Protein AF-A0A7S1GMQ6-F1 (afdb_monomer_lite)

pLDDT: mean 73.84, std 12.95, range [39.66, 86.94]

InterPro domains:
  IPR000719 Protein kinase domain [PF00069] (17-93)
  IPR000719 Protein kinase domain [PS50011] (1-105)
  IPR011009 Protein kinase-like domain superfamily [SSF56112] (15-101)
  IPR045216 Casein Kinase 2, subunit alpha [PTHR24054] (17-103)

Organism: Cyclophora tenuis (NCBI:txid216820)

Structure (mmCIF, N/CA/C/O backbone):
data_AF-A0A7S1GMQ6-F1
#
_entry.id   AF-A0A7S1GMQ6-F1
#
loop_
_atom_site.group_PDB
_atom_site.id
_atom_site.type_symbol
_atom_site.label_atom_id
_atom_site.label_alt_id
_atom_site.label_comp_id
_atom_site.label_asym_id
_atom_site.label_entity_id
_atom_site.label_seq_id
_atom_site.pdbx_PDB_ins_code
_atom_site.Cartn_x
_atom_site.Cartn_y
_atom_site.Cartn_z
_atom_site.occupancy
_atom_site.B_iso_or_equiv
_atom_site.auth_seq_id
_atom_site.auth_comp_id
_atom_site.auth_asym_id
_atom_site.auth_atom_id
_atom_site.pdbx_PDB_model_num
ATOM 1 N N . SER A 1 1 ? -40.181 44.590 18.343 1.00 42.56 1 SER A N 1
ATOM 2 C CA . SER A 1 1 ? -40.437 43.727 17.175 1.00 42.56 1 SER A CA 1
ATOM 3 C C . SER A 1 1 ? -39.102 43.277 16.612 1.00 42.56 1 SER A C 1
ATOM 5 O O . SER A 1 1 ? -38.293 44.115 16.249 1.00 42.56 1 SER A O 1
ATOM 7 N N . SER A 1 2 ? -38.892 41.959 16.619 1.00 45.88 2 SER A N 1
ATOM 8 C CA . SER A 1 2 ? -37.924 41.209 15.805 1.00 45.88 2 SER A CA 1
ATOM 9 C C . SER A 1 2 ? -36.434 41.545 15.971 1.00 45.88 2 SER A C 1
ATOM 11 O O . SER A 1 2 ? -35.844 42.248 15.158 1.00 45.88 2 SER A O 1
ATOM 13 N N . SER A 1 3 ? -35.797 40.954 16.986 1.00 45.91 3 SER A N 1
ATOM 14 C CA . SER A 1 3 ? -34.343 40.757 16.993 1.00 45.91 3 SER A CA 1
ATOM 15 C C . SER A 1 3 ? -34.003 39.632 16.012 1.00 45.91 3 SER A C 1
ATOM 17 O O . SER A 1 3 ? -34.238 38.461 16.300 1.00 45.91 3 SER A O 1
ATOM 19 N N . SER A 1 4 ? -33.516 39.996 14.829 1.00 51.06 4 SER A N 1
ATOM 20 C CA . SER A 1 4 ? -33.040 39.056 13.814 1.00 51.06 4 SER A CA 1
ATOM 21 C C . SER A 1 4 ? -31.776 38.352 14.305 1.00 51.06 4 SER A C 1
ATOM 23 O O . SER A 1 4 ? -30.720 38.967 14.437 1.00 51.06 4 SER A O 1
ATOM 25 N N . SER A 1 5 ? -31.887 37.056 14.583 1.00 49.31 5 SER A N 1
ATOM 26 C CA . SER A 1 5 ? -30.761 36.173 14.873 1.00 49.31 5 SER A CA 1
ATOM 27 C C . SER A 1 5 ? -29.953 35.957 13.592 1.00 49.31 5 SER A C 1
ATOM 29 O O . SER A 1 5 ? -30.315 35.137 12.752 1.00 49.31 5 SER A O 1
ATOM 31 N N . THR A 1 6 ? -28.870 36.710 13.409 1.00 46.75 6 THR A N 1
ATOM 32 C CA . THR A 1 6 ? -27.912 36.484 12.320 1.00 46.75 6 THR A CA 1
ATOM 33 C C . THR A 1 6 ? -27.129 35.205 12.609 1.00 46.75 6 THR A C 1
ATOM 35 O O . THR A 1 6 ? -26.163 35.210 13.368 1.00 46.75 6 THR A O 1
ATOM 38 N N . THR A 1 7 ? -27.558 34.087 12.028 1.00 45.97 7 THR A N 1
ATOM 39 C CA . THR A 1 7 ? -26.797 32.835 12.000 1.00 45.97 7 THR A CA 1
ATOM 40 C C . THR A 1 7 ? -25.612 33.006 11.047 1.00 45.97 7 THR A C 1
ATOM 42 O O . THR A 1 7 ? -25.746 32.856 9.836 1.00 45.97 7 THR A O 1
ATOM 45 N N . THR A 1 8 ? -24.441 33.356 11.575 1.00 45.50 8 THR A N 1
ATOM 46 C CA . THR A 1 8 ? -23.173 3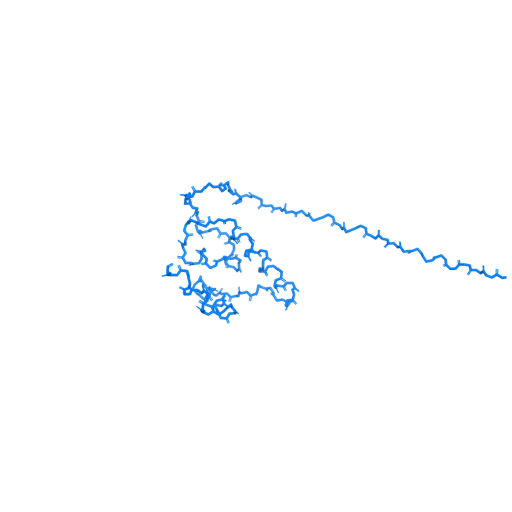3.334 10.836 1.00 45.50 8 THR A CA 1
ATOM 47 C C . THR A 1 8 ? -22.755 31.884 10.596 1.00 45.50 8 THR A C 1
ATOM 49 O O . THR A 1 8 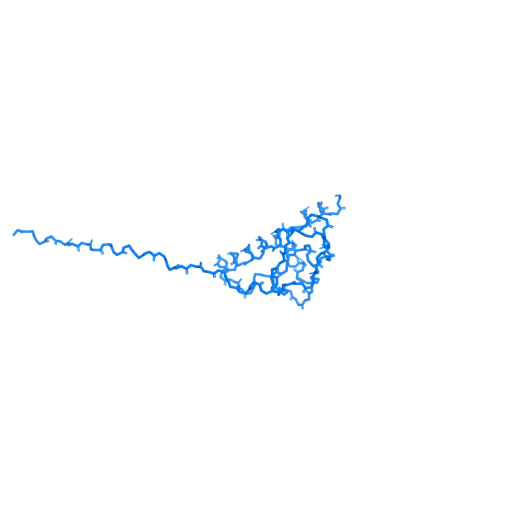? -22.113 31.247 11.426 1.00 45.50 8 THR A O 1
ATOM 52 N N . THR A 1 9 ? -23.127 31.341 9.440 1.00 49.16 9 THR A N 1
ATOM 53 C CA . THR A 1 9 ? -22.556 30.106 8.894 1.00 49.16 9 THR A CA 1
ATOM 54 C C . THR A 1 9 ? -21.091 30.353 8.531 1.00 49.16 9 THR A C 1
ATOM 56 O O . THR A 1 9 ? -20.787 30.869 7.457 1.00 49.16 9 THR A O 1
ATOM 59 N N . THR A 1 10 ? -20.164 30.018 9.426 1.00 53.16 10 THR A N 1
ATOM 60 C CA . THR A 1 10 ? -18.730 29.966 9.121 1.00 53.16 10 THR A CA 1
ATOM 61 C C . THR A 1 10 ? -18.458 28.796 8.176 1.00 53.16 10 THR A C 1
ATOM 63 O O . THR A 1 10 ? -18.270 27.662 8.611 1.00 53.16 10 THR A O 1
ATOM 66 N N . THR A 1 11 ? -18.447 29.058 6.871 1.00 56.28 11 THR A N 1
ATOM 67 C CA . THR A 1 11 ? -17.879 28.164 5.855 1.00 56.28 11 THR A CA 1
ATOM 68 C C . THR A 1 11 ? -16.361 28.140 6.025 1.00 56.28 11 THR A C 1
ATOM 70 O O . THR A 1 11 ? -15.648 28.967 5.458 1.00 56.28 11 THR A O 1
ATOM 73 N N . THR A 1 12 ? -15.844 27.239 6.860 1.00 66.25 12 THR A N 1
ATOM 74 C CA . THR A 1 12 ? -14.401 26.997 6.955 1.00 66.25 12 THR A CA 1
ATOM 75 C C . THR A 1 12 ? -13.954 26.302 5.671 1.00 66.25 12 THR A C 1
ATOM 77 O O . THR A 1 12 ? -14.327 25.150 5.444 1.00 66.25 12 THR A O 1
ATOM 80 N N . ASN A 1 13 ? -13.187 26.984 4.816 1.00 73.88 13 ASN A N 1
ATOM 81 C CA . ASN A 1 13 ? -12.490 26.307 3.721 1.00 73.88 13 ASN A CA 1
ATOM 82 C C . ASN A 1 13 ? -11.670 25.146 4.310 1.00 73.88 13 ASN A C 1
ATOM 84 O O . ASN A 1 13 ? -11.024 25.346 5.346 1.00 73.88 13 ASN A O 1
ATOM 88 N N . PRO A 1 14 ? -11.702 23.944 3.711 1.00 76.94 14 PRO A N 1
ATOM 89 C CA . PRO A 1 14 ? -10.883 22.843 4.191 1.00 76.94 14 PRO A CA 1
ATOM 90 C C . PRO A 1 14 ? -9.407 23.253 4.151 1.00 76.94 14 PRO A C 1
ATOM 92 O O . PRO A 1 14 ? -8.960 23.926 3.220 1.00 76.94 14 PRO A O 1
ATOM 95 N N . LEU A 1 15 ? -8.661 22.869 5.188 1.00 82.06 15 LEU A N 1
ATOM 96 C CA . LEU A 1 15 ? -7.220 23.098 5.241 1.00 82.06 15 LEU A CA 1
ATOM 97 C C . LEU A 1 15 ? -6.541 22.409 4.041 1.00 82.06 15 LEU A C 1
ATOM 99 O O . LEU A 1 15 ? -6.964 21.315 3.656 1.00 82.06 15 LEU A O 1
ATOM 103 N N . PRO A 1 16 ? -5.501 23.018 3.445 1.00 84.12 16 PRO A N 1
ATOM 104 C CA . PRO A 1 16 ? -4.814 22.436 2.299 1.00 84.12 16 PRO A CA 1
ATOM 105 C C . PRO A 1 16 ? -4.127 21.117 2.682 1.00 84.12 16 PRO A C 1
ATOM 107 O O . PRO A 1 16 ? -3.410 21.049 3.680 1.00 84.12 16 PRO A O 1
ATOM 110 N N . LEU A 1 17 ? -4.335 20.075 1.872 1.00 82.44 17 LEU A N 1
ATOM 111 C CA . LEU A 1 17 ? -3.668 18.777 1.992 1.00 82.44 17 LEU A CA 1
ATOM 112 C C . LEU A 1 17 ? -2.498 18.712 1.004 1.00 82.44 17 LEU A C 1
ATOM 114 O O . LEU A 1 17 ? -2.665 19.020 -0.175 1.00 82.44 17 LEU A O 1
ATOM 118 N N . MET A 1 18 ? -1.320 18.313 1.485 1.00 84.56 18 MET A N 1
ATOM 119 C CA . MET A 1 18 ? -0.097 18.214 0.686 1.00 84.56 18 MET A CA 1
ATOM 120 C C . MET A 1 18 ? 0.527 16.831 0.844 1.00 84.56 18 MET A C 1
ATOM 122 O O . MET A 1 18 ? 0.700 16.352 1.964 1.00 84.56 18 MET A O 1
ATOM 126 N N . LEU A 1 19 ? 0.892 16.212 -0.278 1.00 79.62 19 LE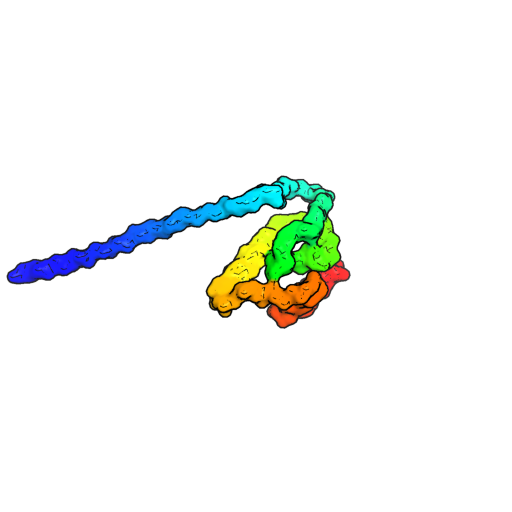U A N 1
ATOM 127 C CA . LEU A 1 19 ? 1.735 15.022 -0.280 1.00 79.62 19 LEU A CA 1
ATOM 128 C C . LEU A 1 19 ? 3.190 15.448 -0.032 1.00 79.62 19 LEU A C 1
ATOM 130 O O . LEU A 1 19 ? 3.664 16.417 -0.628 1.00 79.62 19 LEU A O 1
ATOM 134 N N . ILE A 1 20 ? 3.884 14.738 0.853 1.00 85.38 20 ILE A N 1
ATOM 135 C CA . ILE A 1 20 ? 5.285 14.988 1.215 1.00 85.38 20 ILE A CA 1
ATOM 136 C C . ILE A 1 20 ? 6.114 13.714 1.004 1.00 85.38 20 ILE A C 1
ATOM 138 O O . ILE A 1 20 ? 5.546 12.643 0.827 1.00 85.38 20 ILE A O 1
ATOM 142 N N . ASP A 1 21 ? 7.442 13.841 1.056 1.00 75.50 21 ASP A N 1
ATOM 143 C CA . ASP A 1 21 ? 8.403 12.729 0.949 1.00 75.50 21 ASP A CA 1
ATOM 144 C C . ASP A 1 21 ? 8.380 11.976 -0.399 1.00 75.50 21 ASP A C 1
ATOM 146 O O . ASP A 1 21 ? 8.078 10.791 -0.499 1.00 75.50 21 ASP A O 1
ATOM 150 N N . LEU A 1 22 ? 8.748 12.691 -1.468 1.00 77.19 22 LEU A N 1
ATOM 151 C CA . LEU A 1 22 ? 8.912 12.134 -2.818 1.00 77.19 22 LEU A CA 1
ATOM 152 C C . LEU A 1 22 ? 10.307 11.518 -3.047 1.00 77.19 22 LEU A C 1
ATOM 154 O O . LEU A 1 22 ? 10.719 11.343 -4.190 1.00 77.19 22 LEU A O 1
ATOM 158 N N . GLY A 1 23 ? 11.062 11.198 -1.989 1.00 76.25 23 GLY A N 1
ATOM 159 C CA . GLY A 1 23 ? 12.434 10.680 -2.108 1.00 76.25 23 GLY A CA 1
ATOM 160 C C . GLY A 1 23 ? 12.535 9.294 -2.758 1.00 76.25 23 GLY A C 1
ATOM 161 O O . GLY A 1 23 ? 13.606 8.907 -3.217 1.00 76.25 23 GLY A O 1
ATOM 162 N N . LEU A 1 24 ? 11.420 8.561 -2.807 1.00 72.88 24 LEU A N 1
ATOM 163 C CA . LEU A 1 24 ? 11.288 7.264 -3.477 1.00 72.88 24 LEU A CA 1
ATOM 164 C C . LEU A 1 24 ? 10.470 7.342 -4.775 1.00 72.88 24 LEU A C 1
ATOM 166 O O . LEU A 1 24 ? 10.191 6.302 -5.367 1.00 72.88 24 LEU A O 1
ATOM 170 N N . ALA A 1 25 ? 10.057 8.542 -5.195 1.00 75.94 25 ALA A N 1
ATOM 171 C CA . ALA A 1 25 ? 9.315 8.711 -6.435 1.00 75.94 25 ALA A CA 1
ATOM 172 C C . ALA A 1 25 ? 10.234 8.424 -7.629 1.00 75.94 25 ALA A C 1
ATOM 174 O O . ALA A 1 25 ? 11.358 8.925 -7.690 1.00 75.94 25 ALA A O 1
ATOM 175 N N . ASP A 1 26 ? 9.738 7.639 -8.581 1.00 74.00 26 ASP A N 1
ATOM 176 C CA . ASP A 1 26 ? 10.451 7.312 -9.812 1.00 74.00 26 ASP A CA 1
ATOM 177 C C . ASP A 1 26 ? 9.577 7.643 -11.026 1.00 74.00 26 ASP A C 1
ATOM 179 O O . ASP A 1 26 ? 8.343 7.665 -10.950 1.00 74.00 26 ASP A O 1
ATOM 183 N N . PHE A 1 27 ? 10.213 7.922 -12.159 1.00 77.38 27 PHE A N 1
ATOM 184 C CA . PHE A 1 27 ? 9.499 8.134 -13.407 1.00 77.38 27 PHE A CA 1
ATOM 185 C C . PHE A 1 27 ? 9.075 6.787 -13.974 1.00 77.38 27 PHE A C 1
ATOM 187 O O . PHE A 1 27 ? 9.906 5.924 -14.266 1.00 77.38 27 PHE A O 1
ATOM 194 N N . TYR A 1 28 ? 7.773 6.624 -14.185 1.00 73.44 28 TYR A N 1
ATOM 195 C CA . TYR A 1 28 ? 7.258 5.455 -14.879 1.00 73.44 28 TYR A CA 1
ATOM 196 C C . TYR A 1 28 ? 7.683 5.458 -16.354 1.00 73.44 28 TYR A C 1
ATOM 198 O O . TYR A 1 28 ? 7.434 6.406 -17.102 1.00 73.44 28 TYR A O 1
ATOM 206 N N . LEU A 1 29 ? 8.292 4.357 -16.770 1.00 75.56 29 LEU A N 1
ATOM 207 C CA . LEU A 1 29 ? 8.758 4.048 -18.108 1.00 75.56 29 LEU A CA 1
ATOM 208 C C . LEU A 1 29 ? 8.241 2.644 -18.441 1.00 75.56 29 LEU A C 1
ATOM 210 O O . LEU A 1 29 ? 8.592 1.682 -17.746 1.00 75.56 29 LEU A O 1
ATOM 214 N N . PRO A 1 30 ? 7.430 2.483 -19.499 1.00 73.25 30 PRO A N 1
ATOM 215 C CA . PRO A 1 30 ? 6.835 1.194 -19.822 1.00 73.25 30 PRO A CA 1
ATOM 216 C C . PRO A 1 30 ? 7.917 0.125 -20.035 1.00 73.25 30 PRO A C 1
ATOM 218 O O . PRO A 1 30 ? 8.904 0.362 -20.731 1.00 73.25 30 PRO A O 1
ATOM 221 N N . ARG A 1 31 ? 7.706 -1.066 -19.452 1.00 68.00 31 ARG A N 1
ATOM 222 C CA . ARG A 1 31 ? 8.632 -2.224 -19.468 1.00 68.00 31 ARG A CA 1
ATOM 223 C C . ARG A 1 31 ? 9.960 -2.021 -18.726 1.00 68.00 31 ARG A C 1
ATOM 225 O O . ARG A 1 31 ? 10.892 -2.801 -18.930 1.00 68.00 31 ARG A O 1
ATOM 232 N N . THR A 1 32 ? 10.052 -1.024 -17.854 1.00 71.44 32 THR A N 1
ATOM 233 C CA . THR A 1 32 ? 11.210 -0.858 -16.966 1.00 71.44 32 THR A CA 1
ATOM 234 C C . THR A 1 32 ? 11.055 -1.730 -15.729 1.00 71.44 32 THR A C 1
ATOM 236 O O . THR A 1 32 ? 9.944 -1.949 -15.252 1.00 71.44 32 THR A O 1
ATOM 239 N N . ARG A 1 33 ? 12.174 -2.262 -15.232 1.00 70.50 33 ARG A N 1
ATOM 240 C CA . ARG A 1 33 ? 12.210 -2.996 -13.967 1.00 70.50 33 ARG A CA 1
ATOM 241 C C . ARG A 1 33 ? 12.412 -2.020 -12.824 1.00 70.50 33 ARG A C 1
ATOM 243 O O . ARG A 1 33 ? 13.397 -1.281 -12.827 1.00 70.50 33 ARG A O 1
ATOM 250 N N . TYR A 1 34 ? 11.536 -2.083 -11.837 1.00 73.12 34 TYR A N 1
ATOM 251 C CA . TYR A 1 34 ? 11.624 -1.279 -10.629 1.00 73.12 34 TYR A CA 1
ATOM 252 C C . TYR A 1 34 ? 11.929 -2.142 -9.402 1.00 73.12 34 TYR A C 1
ATOM 254 O O . TYR A 1 34 ? 11.673 -3.347 -9.364 1.00 73.12 34 TYR A O 1
ATOM 262 N N . ASN A 1 35 ? 12.525 -1.529 -8.378 1.00 72.88 35 ASN A N 1
ATOM 263 C CA . ASN A 1 35 ? 12.966 -2.249 -7.188 1.00 72.88 35 ASN A CA 1
ATOM 264 C C . ASN A 1 35 ? 11.783 -2.607 -6.277 1.00 72.88 35 ASN A C 1
ATOM 266 O O . ASN A 1 35 ? 11.239 -1.761 -5.579 1.00 72.88 35 ASN A O 1
ATOM 270 N N . VAL A 1 36 ? 11.467 -3.894 -6.168 1.00 67.00 36 VAL A N 1
ATOM 271 C CA . VAL A 1 36 ? 10.367 -4.417 -5.333 1.00 67.00 36 VAL A CA 1
ATOM 272 C C . VAL A 1 36 ? 10.569 -4.248 -3.814 1.00 67.00 36 VAL A C 1
ATOM 274 O O . VAL A 1 36 ? 9.667 -4.498 -3.007 1.00 67.00 36 VAL A O 1
ATOM 277 N N . ARG A 1 37 ? 11.750 -3.797 -3.367 1.00 67.38 37 ARG A N 1
ATOM 278 C CA . ARG A 1 37 ? 12.047 -3.517 -1.948 1.00 67.38 37 ARG A CA 1
ATOM 279 C C . ARG A 1 37 ? 11.603 -2.125 -1.482 1.00 67.38 37 ARG A C 1
ATOM 281 O O . ARG A 1 37 ? 11.952 -1.736 -0.373 1.00 67.38 37 ARG A O 1
ATOM 288 N N . VAL A 1 38 ? 10.793 -1.420 -2.265 1.00 65.00 38 VAL A N 1
ATOM 289 C CA . VAL A 1 38 ? 10.187 -0.130 -1.888 1.00 65.00 38 VAL A CA 1
ATOM 290 C C . VAL A 1 38 ? 8.931 -0.294 -1.017 1.00 65.00 38 VAL A C 1
ATOM 292 O O . VAL A 1 38 ? 8.329 -1.366 -0.987 1.00 65.00 38 VAL A O 1
ATOM 295 N N . ALA A 1 39 ? 8.536 0.772 -0.315 1.00 64.75 39 ALA A N 1
ATOM 296 C CA . ALA A 1 39 ? 7.402 0.858 0.616 1.00 64.75 39 ALA A CA 1
ATOM 297 C C . ALA A 1 39 ? 7.538 0.111 1.964 1.00 64.75 39 ALA A C 1
ATOM 299 O O . ALA A 1 39 ? 8.166 -0.945 2.097 1.00 64.75 39 ALA A O 1
ATOM 300 N N . SER A 1 40 ? 6.890 0.674 2.991 1.00 73.50 40 SER A N 1
ATOM 301 C CA . SER A 1 40 ? 6.737 0.063 4.318 1.00 73.50 40 SER A CA 1
ATOM 302 C C . SER A 1 40 ? 5.884 -1.203 4.230 1.00 73.50 40 SER A C 1
ATOM 304 O O . SER A 1 40 ? 4.842 -1.195 3.583 1.00 73.50 40 SER A O 1
ATOM 306 N N . ARG A 1 41 ? 6.280 -2.283 4.923 1.00 76.69 41 ARG A N 1
ATOM 307 C CA . ARG A 1 41 ? 5.666 -3.629 4.817 1.00 76.69 41 ARG A CA 1
ATOM 308 C C . ARG A 1 41 ? 4.134 -3.630 4.821 1.00 76.69 41 ARG A C 1
ATOM 310 O O . ARG A 1 41 ? 3.528 -4.356 4.046 1.00 76.69 41 ARG A O 1
ATOM 317 N N . HIS A 1 42 ? 3.519 -2.819 5.677 1.00 79.38 42 HIS A N 1
ATOM 318 C CA . HIS A 1 42 ? 2.066 -2.789 5.849 1.00 79.38 42 HIS A CA 1
ATOM 319 C C . HIS A 1 42 ? 1.289 -2.143 4.694 1.00 79.38 42 HIS A C 1
ATOM 321 O O . HIS A 1 42 ? 0.078 -2.323 4.620 1.00 79.38 42 HIS A O 1
ATOM 327 N N . TYR A 1 43 ? 1.985 -1.428 3.811 1.00 79.00 43 TYR A N 1
ATOM 328 C CA . TYR A 1 43 ? 1.434 -0.720 2.655 1.00 79.00 43 TYR A CA 1
ATOM 329 C C . TYR A 1 43 ? 1.949 -1.292 1.327 1.00 79.00 43 TYR A C 1
ATOM 331 O O . TYR A 1 43 ? 1.663 -0.734 0.274 1.00 79.00 43 TYR A O 1
ATOM 339 N N . LYS A 1 44 ? 2.713 -2.395 1.357 1.00 82.38 44 LYS A N 1
ATOM 340 C CA . LYS A 1 44 ? 3.139 -3.085 0.136 1.00 82.38 44 LYS A CA 1
ATOM 341 C C . LYS A 1 44 ? 1.932 -3.713 -0.557 1.00 82.38 44 LYS A C 1
ATOM 343 O O . LYS A 1 44 ? 1.148 -4.413 0.089 1.00 82.38 44 LYS A O 1
ATOM 348 N N . SER A 1 45 ? 1.829 -3.469 -1.858 1.00 84.19 45 SER A N 1
ATOM 349 C CA . SER A 1 45 ? 0.868 -4.122 -2.740 1.00 84.19 45 SER A CA 1
ATOM 350 C C . SER A 1 45 ? 1.192 -5.607 -2.922 1.00 84.19 45 SER A C 1
ATOM 352 O O . SER A 1 45 ? 2.337 -6.024 -2.699 1.00 84.19 45 SER A O 1
ATOM 354 N N . PRO A 1 46 ? 0.202 -6.434 -3.301 1.00 83.00 46 PRO A N 1
ATOM 355 C CA . PRO A 1 46 ? 0.432 -7.841 -3.601 1.00 83.00 46 PRO A CA 1
ATOM 356 C C . PRO A 1 46 ? 1.510 -8.040 -4.676 1.00 83.00 46 PRO A C 1
ATOM 358 O O . PRO A 1 46 ? 2.353 -8.916 -4.480 1.0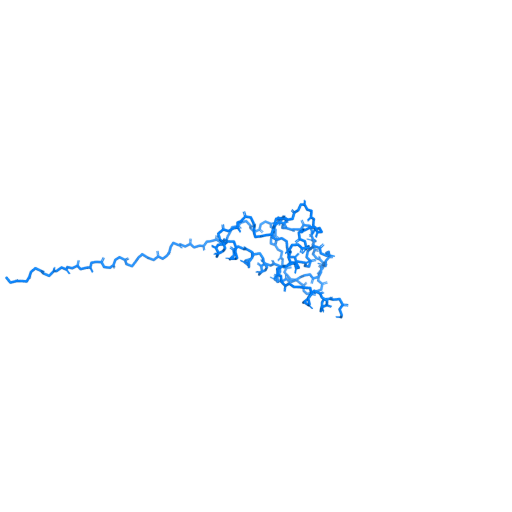0 83.00 46 PRO A O 1
ATOM 361 N N . GLU A 1 47 ? 1.587 -7.203 -5.725 1.00 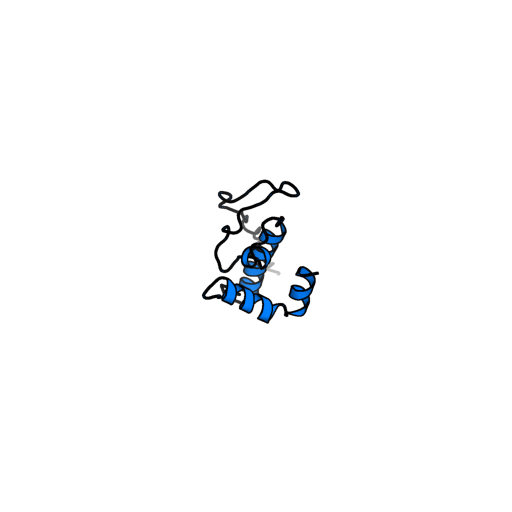81.44 47 GLU A N 1
ATOM 362 C CA . GLU A 1 47 ? 2.638 -7.341 -6.748 1.00 81.44 47 GLU A CA 1
ATOM 363 C C . GLU A 1 47 ? 4.061 -7.133 -6.187 1.00 81.44 47 GLU A C 1
ATOM 365 O O . GLU A 1 47 ? 4.989 -7.867 -6.539 1.00 81.44 47 GLU A O 1
ATOM 370 N N . LEU A 1 48 ? 4.231 -6.223 -5.219 1.00 82.50 48 LEU A N 1
ATOM 371 C CA . LEU A 1 48 ? 5.503 -6.040 -4.508 1.00 82.50 48 LEU A CA 1
ATOM 372 C C . LEU A 1 48 ? 5.835 -7.221 -3.582 1.00 82.50 48 LEU A C 1
ATOM 374 O O . LEU A 1 48 ? 7.011 -7.494 -3.330 1.00 82.50 48 LEU A O 1
ATOM 378 N N . LEU A 1 49 ? 4.822 -7.907 -3.043 1.00 81.44 49 LEU A N 1
ATOM 379 C CA . LEU A 1 49 ? 4.999 -9.055 -2.146 1.00 81.44 49 LEU A CA 1
ATOM 380 C C . LEU A 1 49 ? 5.358 -10.341 -2.902 1.00 81.44 49 LEU A C 1
ATOM 382 O O . LEU A 1 49 ? 6.130 -11.139 -2.369 1.00 81.44 49 LEU A O 1
ATOM 386 N N . ILE A 1 50 ? 4.858 -10.518 -4.130 1.00 81.25 50 ILE A N 1
ATOM 387 C CA . ILE A 1 50 ? 5.224 -11.635 -5.026 1.00 81.25 50 ILE A CA 1
ATOM 388 C C . ILE A 1 50 ? 6.500 -11.363 -5.841 1.00 81.25 50 ILE A C 1
ATOM 390 O O . ILE A 1 50 ? 7.009 -12.263 -6.503 1.00 81.25 50 ILE A O 1
ATOM 394 N N . GLY A 1 51 ? 7.049 -10.145 -5.773 1.00 77.81 51 GLY A N 1
ATOM 395 C CA . GLY A 1 51 ? 8.302 -9.782 -6.439 1.00 77.81 51 GLY A CA 1
ATOM 396 C C . GLY A 1 51 ? 8.152 -9.451 -7.925 1.00 77.81 51 GLY A C 1
ATOM 397 O O . GLY A 1 51 ? 9.103 -9.621 -8.685 1.00 77.81 51 GLY A O 1
ATOM 398 N N . TYR A 1 52 ? 6.984 -8.974 -8.350 1.00 78.56 52 TYR A N 1
ATOM 399 C CA . TYR A 1 52 ? 6.759 -8.539 -9.723 1.00 78.56 52 TYR A CA 1
ATOM 400 C C . TYR A 1 52 ? 7.460 -7.195 -9.978 1.00 78.56 52 TYR A C 1
ATOM 402 O O . TYR A 1 52 ? 7.081 -6.176 -9.414 1.00 78.56 52 TYR A O 1
ATOM 410 N N . GLU A 1 53 ? 8.501 -7.189 -10.813 1.00 76.06 53 GLU A N 1
ATOM 411 C CA . GLU A 1 53 ? 9.360 -6.010 -11.049 1.00 76.06 53 GLU A CA 1
ATOM 412 C C . GLU A 1 53 ? 8.792 -5.013 -12.076 1.00 76.06 53 GLU A C 1
ATOM 414 O O . GLU A 1 53 ? 9.337 -3.923 -12.230 1.00 76.06 53 GLU A O 1
ATOM 419 N N . TYR A 1 54 ? 7.724 -5.374 -12.794 1.00 74.75 54 TYR A N 1
ATOM 420 C CA . TYR A 1 54 ? 7.127 -4.566 -13.870 1.00 74.75 54 TYR A CA 1
ATOM 421 C C . TYR A 1 54 ? 5.841 -3.861 -13.426 1.00 74.75 54 TYR A C 1
ATOM 423 O O . TYR A 1 54 ? 4.896 -3.732 -14.204 1.00 74.75 54 TYR A O 1
ATOM 431 N N . TYR A 1 55 ? 5.783 -3.456 -12.159 1.00 76.12 55 TYR A N 1
ATOM 432 C CA . TYR A 1 55 ? 4.638 -2.737 -11.616 1.00 76.12 55 TYR A CA 1
ATOM 433 C C . TYR A 1 55 ? 4.505 -1.333 -12.224 1.00 76.12 55 TYR A C 1
ATOM 435 O O . TYR A 1 55 ? 5.465 -0.751 -12.735 1.00 76.12 55 TYR A O 1
ATOM 443 N N . ASP A 1 56 ? 3.294 -0.795 -12.173 1.00 77.62 56 ASP A N 1
ATOM 444 C CA . ASP A 1 56 ? 2.944 0.539 -12.645 1.00 77.62 56 ASP A CA 1
ATOM 445 C C . ASP A 1 56 ? 2.442 1.407 -11.478 1.00 77.62 56 ASP A C 1
ATOM 447 O O . ASP A 1 56 ? 2.711 1.126 -10.312 1.00 77.62 56 ASP A O 1
ATOM 451 N N . TYR A 1 57 ? 1.710 2.476 -11.785 1.00 80.31 57 TYR A N 1
ATOM 452 C CA . TYR A 1 57 ? 1.121 3.384 -10.800 1.00 80.31 57 TYR A CA 1
ATOM 453 C C . TYR A 1 57 ? 0.092 2.719 -9.860 1.00 80.31 57 TYR A C 1
ATOM 455 O O . TYR A 1 57 ? -0.345 3.346 -8.891 1.00 80.31 57 TYR A O 1
ATOM 463 N N . ALA A 1 58 ? -0.327 1.472 -10.116 1.00 80.69 58 ALA A N 1
ATOM 464 C CA . ALA A 1 58 ? -1.278 0.756 -9.269 1.00 80.69 58 ALA A CA 1
ATOM 465 C C . ALA A 1 58 ? -0.754 0.542 -7.836 1.00 80.69 58 ALA A C 1
ATOM 467 O O . ALA A 1 58 ? -1.563 0.514 -6.902 1.00 80.69 58 ALA A O 1
ATOM 468 N N . ILE A 1 59 ? 0.574 0.496 -7.635 1.00 83.62 59 ILE A N 1
ATOM 469 C CA . ILE A 1 59 ? 1.182 0.372 -6.297 1.00 83.62 59 ILE A CA 1
ATOM 470 C C . ILE A 1 59 ? 0.779 1.532 -5.372 1.00 83.62 59 ILE A C 1
ATOM 472 O O . ILE A 1 59 ? 0.561 1.336 -4.173 1.00 83.62 59 ILE A O 1
ATOM 476 N N . ASP A 1 60 ? 0.636 2.740 -5.920 1.00 81.62 60 ASP A N 1
ATOM 477 C CA . ASP A 1 60 ? 0.294 3.938 -5.154 1.00 81.62 60 ASP A CA 1
ATOM 478 C C . ASP A 1 60 ? -1.192 3.929 -4.801 1.00 81.62 60 ASP A C 1
ATOM 480 O O . ASP A 1 60 ? -1.581 4.250 -3.674 1.00 81.62 60 ASP A O 1
ATOM 484 N N . LEU A 1 61 ? -2.030 3.484 -5.742 1.00 83.44 61 LEU A N 1
ATOM 485 C CA . LEU A 1 61 ? -3.465 3.334 -5.523 1.00 83.44 61 LEU A CA 1
ATOM 486 C C . LEU A 1 61 ? -3.757 2.297 -4.429 1.00 83.44 61 LEU A C 1
ATOM 488 O O . LEU A 1 61 ? -4.654 2.503 -3.607 1.00 83.44 61 LEU A O 1
ATOM 492 N N . TRP A 1 62 ? -2.956 1.231 -4.355 1.00 86.56 62 TRP A N 1
ATOM 493 C CA . TRP A 1 62 ? -3.006 0.266 -3.258 1.00 86.56 62 TRP A CA 1
ATOM 494 C C . TRP A 1 62 ? -2.712 0.913 -1.898 1.00 86.56 62 TRP A C 1
ATOM 496 O O . TRP A 1 62 ? -3.452 0.709 -0.928 1.00 86.56 62 TRP A O 1
ATOM 506 N N . GLY A 1 63 ? -1.655 1.726 -1.819 1.00 82.81 63 GLY A N 1
ATOM 507 C CA . GLY A 1 63 ? -1.298 2.466 -0.608 1.00 82.81 63 GLY A CA 1
ATOM 508 C C . GLY A 1 63 ? -2.420 3.403 -0.150 1.00 82.81 63 GLY A C 1
ATOM 509 O O . GLY A 1 63 ? -2.788 3.400 1.029 1.00 82.81 63 GLY A O 1
ATOM 510 N N . VAL A 1 64 ? -3.030 4.136 -1.087 1.00 86.00 64 VAL A N 1
ATOM 511 C CA . VAL A 1 64 ? -4.201 4.992 -0.828 1.00 86.00 64 VAL A CA 1
ATOM 512 C C . VAL A 1 64 ? -5.386 4.170 -0.317 1.00 86.00 64 VAL A C 1
ATOM 514 O O . VAL A 1 64 ? -6.015 4.556 0.669 1.00 86.00 64 VAL A O 1
ATOM 517 N N . GLY A 1 65 ? -5.662 3.014 -0.925 1.00 85.88 65 GLY A N 1
ATOM 518 C CA . GLY A 1 65 ? -6.701 2.088 -0.472 1.00 85.88 65 GLY A CA 1
ATOM 519 C C . GLY A 1 65 ? -6.471 1.600 0.960 1.00 85.88 65 GLY A C 1
ATOM 520 O O . GLY A 1 65 ? -7.403 1.584 1.763 1.00 85.88 65 GLY A O 1
ATOM 521 N N . CYS A 1 66 ? -5.225 1.285 1.323 1.00 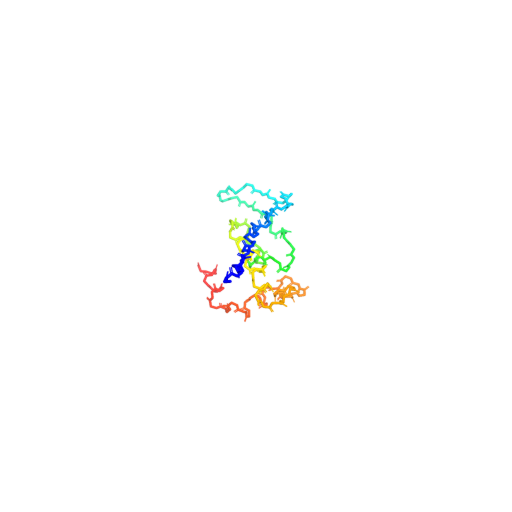85.81 66 CYS A N 1
ATOM 522 C CA . CYS A 1 66 ? -4.863 0.896 2.688 1.00 85.81 66 CYS A CA 1
ATOM 523 C C . CYS A 1 66 ? -5.118 2.020 3.706 1.00 85.81 66 CYS A C 1
ATOM 525 O O . CYS A 1 66 ? -5.641 1.747 4.788 1.00 85.81 66 CYS A O 1
ATOM 527 N N . ILE A 1 67 ? -4.785 3.271 3.369 1.00 86.69 67 ILE A N 1
ATOM 528 C CA . ILE A 1 67 ? -5.050 4.442 4.226 1.00 86.69 67 ILE A CA 1
ATOM 529 C C . ILE A 1 67 ? -6.559 4.664 4.366 1.00 86.69 67 ILE A C 1
ATOM 531 O O . ILE A 1 67 ? -7.069 4.813 5.477 1.00 86.69 67 ILE A O 1
ATOM 535 N N . LEU A 1 68 ? -7.294 4.632 3.251 1.00 86.81 68 LEU A N 1
ATOM 536 C CA . LEU A 1 68 ? -8.744 4.817 3.240 1.00 86.81 68 LEU A CA 1
ATOM 537 C C . LEU A 1 68 ? -9.454 3.738 4.068 1.00 86.81 68 LEU A C 1
ATOM 539 O O . LEU A 1 68 ? -10.310 4.053 4.894 1.00 86.81 68 LEU A O 1
ATOM 543 N N . ALA A 1 69 ? -9.072 2.473 3.896 1.00 84.50 69 ALA A N 1
ATOM 544 C CA . ALA A 1 69 ? -9.599 1.366 4.684 1.00 84.50 69 ALA A CA 1
ATOM 545 C C . ALA A 1 69 ? -9.242 1.509 6.174 1.00 84.50 69 ALA A C 1
ATOM 547 O O . ALA A 1 69 ? -10.088 1.242 7.027 1.00 84.50 69 ALA A O 1
ATOM 548 N N . GLY A 1 70 ? -8.038 1.989 6.502 1.00 85.69 70 GLY A N 1
ATOM 549 C CA . GLY A 1 70 ? -7.630 2.272 7.880 1.00 85.69 70 GLY A CA 1
ATOM 550 C C . GLY A 1 70 ? -8.498 3.342 8.538 1.00 85.69 70 GLY A C 1
ATOM 551 O O . GLY A 1 70 ? -8.958 3.155 9.670 1.00 85.69 70 GLY A O 1
ATOM 552 N N . LEU A 1 71 ? -8.807 4.405 7.794 1.00 86.94 71 LEU A N 1
ATOM 553 C CA . LEU A 1 71 ? -9.666 5.500 8.236 1.00 86.94 71 LEU A CA 1
ATOM 554 C C . LEU A 1 71 ? -11.119 5.049 8.446 1.00 86.94 71 LEU A C 1
ATOM 556 O O . LEU A 1 71 ? -11.715 5.354 9.482 1.00 86.94 71 LEU A O 1
ATOM 560 N N . LEU A 1 72 ? -11.678 4.297 7.493 1.00 86.38 72 LEU A N 1
ATOM 561 C CA . LEU A 1 72 ? -13.059 3.802 7.549 1.00 86.38 72 LEU A CA 1
ATOM 562 C C . LEU A 1 72 ? -13.257 2.760 8.656 1.00 86.38 72 LEU A C 1
ATOM 564 O O . LEU A 1 72 ? -14.239 2.816 9.393 1.00 86.38 72 LEU A O 1
ATOM 568 N N . LEU A 1 73 ? -12.312 1.829 8.799 1.00 85.00 73 LEU A N 1
ATOM 569 C CA . LEU A 1 73 ? -12.382 0.736 9.772 1.00 85.00 73 LEU A CA 1
ATOM 570 C C . LEU A 1 73 ? -11.812 1.119 11.146 1.00 85.00 73 LEU A C 1
ATOM 572 O O . LEU A 1 73 ? -11.826 0.288 12.055 1.00 85.00 73 LEU A O 1
ATOM 576 N N . ARG A 1 74 ? -11.292 2.351 11.304 1.00 86.31 74 ARG A N 1
ATOM 577 C CA . ARG A 1 74 ? -10.589 2.834 12.512 1.00 86.31 74 ARG A CA 1
ATOM 578 C C . ARG A 1 74 ? -9.477 1.868 12.955 1.00 86.31 74 ARG A C 1
ATOM 580 O O . ARG A 1 74 ? -9.272 1.644 14.149 1.00 86.31 74 ARG A O 1
ATOM 587 N N . ARG A 1 75 ? -8.777 1.259 11.993 1.00 78.81 75 ARG A N 1
ATOM 588 C CA . ARG A 1 75 ? -7.814 0.175 12.230 1.00 78.81 75 ARG A CA 1
ATOM 589 C C . ARG A 1 75 ? -6.562 0.365 11.388 1.00 78.81 75 ARG A C 1
ATOM 591 O O . ARG A 1 75 ? -6.549 0.043 10.205 1.00 78.81 75 ARG A O 1
ATOM 598 N N . GLU A 1 76 ? -5.480 0.784 12.036 1.00 79.25 76 GLU A N 1
ATOM 599 C CA . GLU A 1 76 ? -4.184 0.977 11.385 1.00 79.25 76 GLU A CA 1
ATOM 600 C C . GLU A 1 76 ? -3.073 0.118 12.018 1.00 79.25 76 GLU A C 1
ATOM 602 O O . GLU A 1 76 ? -2.912 0.092 13.245 1.00 79.25 76 GLU A O 1
ATOM 607 N N . PRO A 1 77 ? -2.276 -0.610 11.211 1.00 76.44 77 PRO A N 1
ATOM 608 C CA . PRO A 1 77 ? -2.481 -0.921 9.798 1.00 76.44 77 PRO A CA 1
ATOM 609 C C . PRO A 1 77 ? -3.643 -1.905 9.594 1.00 76.44 77 PRO A C 1
ATOM 611 O O . PRO A 1 77 ? -3.874 -2.788 10.429 1.00 76.44 77 PRO A O 1
ATOM 614 N N . VAL A 1 78 ? -4.321 -1.792 8.452 1.00 79.75 78 VAL A N 1
ATOM 615 C CA . VAL A 1 78 ? -5.400 -2.706 8.034 1.00 79.75 78 VAL A CA 1
ATOM 616 C C . VAL A 1 78 ? -4.881 -4.144 7.961 1.00 79.75 78 VAL A C 1
ATOM 618 O O . VAL A 1 78 ? -5.467 -5.062 8.538 1.00 79.75 78 VAL A O 1
ATOM 621 N N . PHE A 1 79 ? -3.703 -4.315 7.358 1.00 82.31 79 PHE A N 1
ATOM 622 C CA . PHE A 1 79 ? -3.024 -5.594 7.189 1.00 82.31 79 PHE A CA 1
ATOM 623 C C . PHE A 1 79 ? -1.738 -5.638 8.029 1.00 82.31 79 PHE A C 1
ATOM 625 O O . PHE A 1 79 ? -0.744 -4.976 7.724 1.00 82.31 79 PHE A O 1
ATOM 632 N N . ARG A 1 80 ? -1.752 -6.424 9.114 1.00 84.06 80 ARG A N 1
ATOM 633 C CA . ARG A 1 80 ? -0.613 -6.593 10.039 1.00 84.06 80 ARG A CA 1
ATOM 634 C C . ARG A 1 80 ? 0.098 -7.930 9.839 1.00 84.06 80 ARG A C 1
ATOM 636 O O . ARG A 1 80 ? -0.040 -8.809 10.684 1.00 84.06 80 ARG A O 1
ATOM 643 N N . GLY A 1 81 ? 0.827 -8.106 8.746 1.00 83.12 81 GLY A N 1
ATOM 644 C CA . GLY A 1 81 ? 1.681 -9.270 8.497 1.00 83.12 81 GLY A CA 1
ATOM 645 C C . GLY A 1 81 ? 2.957 -9.268 9.342 1.00 83.12 81 GLY A C 1
ATOM 646 O O . GLY A 1 81 ? 3.597 -8.226 9.513 1.00 83.12 81 GLY A O 1
ATOM 647 N N . LYS A 1 82 ? 3.337 -10.431 9.875 1.00 84.12 82 LYS A N 1
ATOM 648 C CA . LYS A 1 82 ? 4.612 -10.640 10.588 1.00 84.12 82 LYS A CA 1
ATOM 649 C C . LYS A 1 82 ? 5.813 -10.604 9.635 1.00 84.12 82 LYS A C 1
ATOM 651 O O . LYS A 1 82 ? 6.882 -10.112 9.995 1.00 84.12 82 LYS A O 1
ATOM 656 N N . ASP A 1 83 ? 5.593 -11.026 8.402 1.00 84.44 83 ASP A N 1
ATOM 657 C CA . ASP A 1 83 ? 6.560 -11.196 7.323 1.00 84.44 83 ASP A CA 1
ATOM 658 C C . ASP A 1 83 ? 5.842 -10.984 5.979 1.00 84.44 83 ASP A C 1
ATOM 660 O O . ASP A 1 83 ? 4.623 -10.814 5.950 1.00 84.44 83 ASP A O 1
ATOM 664 N N . ASN A 1 84 ? 6.577 -10.909 4.865 1.00 81.81 84 ASN A N 1
ATOM 665 C CA . ASN A 1 84 ? 5.975 -10.579 3.563 1.00 81.81 84 ASN A CA 1
ATOM 666 C C . ASN A 1 84 ? 4.934 -11.622 3.123 1.00 81.81 84 ASN A C 1
ATOM 668 O O . ASN A 1 84 ? 3.908 -11.259 2.554 1.00 81.81 84 ASN A O 1
ATOM 672 N N . LEU A 1 85 ? 5.168 -12.899 3.436 1.00 83.19 85 LEU A N 1
ATOM 673 C CA . LEU A 1 85 ? 4.240 -13.980 3.118 1.00 83.19 85 LEU A CA 1
ATOM 674 C C . LEU A 1 85 ? 2.967 -13.891 3.977 1.00 83.19 85 LEU A C 1
ATOM 676 O O . LEU A 1 85 ? 1.861 -13.966 3.447 1.00 83.19 85 LEU A O 1
ATOM 680 N N . ASP A 1 86 ? 3.104 -13.658 5.287 1.00 85.00 86 ASP A N 1
ATOM 681 C CA . ASP A 1 86 ? 1.956 -13.427 6.181 1.00 85.00 86 ASP A CA 1
ATOM 682 C C . ASP A 1 86 ? 1.187 -12.140 5.824 1.00 85.00 86 ASP A C 1
ATOM 684 O O . ASP A 1 86 ? -0.036 -12.081 5.950 1.00 85.00 86 ASP A O 1
ATOM 688 N N . GLN A 1 87 ? 1.882 -11.104 5.340 1.00 85.88 87 GLN A N 1
ATOM 689 C CA . GLN A 1 87 ? 1.255 -9.884 4.823 1.00 85.88 87 GLN A CA 1
ATOM 690 C C . GLN A 1 87 ? 0.389 -10.201 3.602 1.00 85.88 87 GLN A C 1
ATOM 692 O O . GLN A 1 87 ? -0.771 -9.789 3.573 1.00 85.88 87 GLN A O 1
ATOM 697 N N . LEU A 1 88 ? 0.924 -10.966 2.644 1.00 84.81 88 LEU A N 1
ATOM 698 C CA . LEU A 1 88 ? 0.184 -11.397 1.461 1.00 84.81 88 LEU A CA 1
ATOM 699 C C . LEU A 1 88 ? -1.034 -12.221 1.877 1.00 84.81 88 LEU A C 1
ATOM 701 O O . LEU A 1 88 ? -2.147 -11.862 1.518 1.00 84.81 88 LEU A O 1
ATOM 705 N N . SER A 1 89 ? -0.849 -13.238 2.722 1.00 83.94 89 SER A N 1
ATOM 706 C CA . SER A 1 89 ? -1.932 -14.090 3.234 1.00 83.94 89 SER A CA 1
ATOM 707 C C . SER A 1 89 ? -3.083 -13.282 3.850 1.00 83.94 89 SER A C 1
ATOM 709 O O . SER A 1 89 ? -4.254 -13.540 3.570 1.00 83.94 89 SER A O 1
ATOM 711 N N . LYS A 1 90 ? -2.773 -12.230 4.620 1.00 84.75 90 LYS A N 1
ATOM 712 C CA . LYS A 1 90 ? -3.790 -11.336 5.202 1.00 84.75 90 LYS A CA 1
ATOM 713 C C . LYS A 1 90 ? -4.537 -10.524 4.158 1.00 84.75 90 LYS A C 1
ATOM 715 O O . LYS A 1 90 ? -5.742 -10.337 4.304 1.00 84.75 90 LYS A O 1
ATOM 720 N N . ILE A 1 91 ? -3.848 -10.069 3.119 1.00 85.00 91 ILE A N 1
ATOM 721 C CA . ILE A 1 91 ? -4.472 -9.382 1.989 1.00 85.00 91 ILE A CA 1
ATOM 722 C C . ILE A 1 91 ? -5.438 -10.333 1.271 1.00 85.00 91 ILE A C 1
ATOM 724 O O . ILE A 1 91 ? -6.619 -10.009 1.136 1.00 85.00 91 ILE A O 1
ATOM 728 N N . VAL A 1 92 ? -4.978 -11.540 0.921 1.00 83.19 92 VAL A N 1
ATOM 729 C CA . VAL A 1 92 ? -5.808 -12.559 0.252 1.00 83.19 92 VAL A CA 1
ATOM 730 C C . VAL A 1 92 ? -7.016 -12.947 1.099 1.00 83.19 92 VAL A C 1
ATOM 732 O O . VAL A 1 92 ? -8.106 -13.135 0.577 1.00 83.19 92 VAL A O 1
ATOM 735 N N . SER A 1 93 ? -6.855 -13.034 2.422 1.00 81.75 93 SER A N 1
ATOM 736 C CA . SER A 1 93 ? -7.956 -13.399 3.320 1.00 81.75 93 SER A CA 1
ATOM 737 C C . SER A 1 93 ? -9.109 -12.389 3.328 1.00 81.75 93 SER A C 1
ATOM 739 O O . SER A 1 93 ? -10.221 -12.748 3.704 1.00 81.75 93 SER A O 1
ATOM 741 N N . VAL A 1 94 ? -8.849 -11.139 2.929 1.00 80.75 94 VAL A N 1
ATOM 742 C CA . VAL A 1 94 ? -9.848 -10.061 2.893 1.00 80.75 94 VAL A CA 1
ATOM 743 C C . VAL A 1 94 ? -10.392 -9.844 1.482 1.00 80.75 94 VAL A C 1
ATOM 745 O O . VAL A 1 94 ? -11.597 -9.664 1.339 1.00 80.75 94 VAL A O 1
ATOM 748 N N . LEU A 1 95 ? -9.533 -9.866 0.457 1.00 78.06 95 LEU A N 1
ATOM 749 C CA . LEU A 1 95 ? -9.940 -9.702 -0.948 1.00 78.06 95 LEU A CA 1
ATOM 750 C C . LEU A 1 95 ? -10.532 -10.980 -1.563 1.00 78.06 95 LEU A C 1
ATOM 752 O O . LEU A 1 95 ? -11.310 -10.906 -2.505 1.00 78.06 95 LEU A O 1
ATOM 756 N N . GLY A 1 96 ? -10.201 -12.146 -1.007 1.00 67.88 96 GLY A N 1
ATOM 757 C CA . GLY A 1 96 ? -10.523 -13.450 -1.577 1.00 67.88 96 GLY A CA 1
ATOM 758 C C . GLY A 1 96 ? -9.399 -13.995 -2.465 1.00 67.88 96 GLY A C 1
ATOM 759 O O . GLY A 1 96 ? -8.602 -13.259 -3.042 1.00 67.88 96 GLY A O 1
ATOM 760 N N . THR A 1 97 ? -9.318 -15.324 -2.568 1.00 62.38 97 THR A N 1
ATOM 761 C CA . THR A 1 97 ? -8.329 -16.036 -3.400 1.00 62.38 97 THR A CA 1
ATOM 762 C C . THR A 1 97 ? -8.664 -16.024 -4.890 1.00 62.38 97 THR A C 1
ATOM 764 O O . THR A 1 97 ? -7.786 -16.306 -5.698 1.00 62.38 97 THR A O 1
ATOM 767 N N . GLU A 1 98 ? -9.911 -15.728 -5.267 1.00 56.47 98 GLU A N 1
ATOM 768 C CA . GLU A 1 98 ? -10.365 -15.850 -6.660 1.00 56.47 98 GLU A CA 1
ATOM 769 C C . GLU A 1 98 ? -9.723 -14.813 -7.588 1.00 56.47 98 GLU A C 1
ATOM 771 O O . GLU A 1 98 ? -9.411 -15.129 -8.730 1.00 56.47 98 GLU A O 1
ATOM 776 N N . GLU A 1 99 ? -9.429 -13.612 -7.086 1.00 56.09 99 GLU A N 1
ATOM 777 C CA . GLU A 1 99 ? -8.784 -12.547 -7.866 1.00 56.09 99 GLU A CA 1
ATOM 778 C C . GLU A 1 99 ? -7.262 -12.753 -7.996 1.00 56.09 99 GLU A C 1
ATOM 780 O O . GLU A 1 99 ? -6.639 -12.308 -8.956 1.00 56.09 99 GLU A O 1
ATOM 785 N N . LEU A 1 100 ? -6.655 -13.500 -7.067 1.00 54.81 100 LEU A N 1
ATOM 786 C CA . LEU A 1 100 ? -5.214 -13.770 -7.065 1.00 54.81 100 LEU A CA 1
ATOM 787 C C . LEU A 1 100 ? -4.823 -14.846 -8.085 1.00 54.81 100 LEU A C 1
ATOM 789 O O . LEU A 1 100 ? -3.731 -14.800 -8.641 1.00 54.81 100 LEU A O 1
ATOM 793 N N . VAL A 1 101 ? -5.737 -15.778 -8.375 1.00 52.84 101 VAL A N 1
ATOM 794 C CA . VAL A 1 101 ? -5.557 -16.792 -9.427 1.00 52.84 101 VAL A CA 1
ATOM 795 C C . VAL A 1 101 ? -5.608 -16.167 -10.827 1.00 52.84 101 VAL A C 1
ATOM 797 O O . VAL A 1 101 ? -4.971 -16.680 -11.739 1.00 52.84 101 VAL A O 1
ATOM 800 N N . VAL A 1 102 ? -6.280 -15.022 -11.004 1.00 52.00 102 VAL A N 1
ATOM 801 C CA . VAL A 1 102 ? -6.320 -14.301 -12.292 1.00 52.00 102 VAL A CA 1
ATOM 802 C C . VAL A 1 102 ? -4.952 -13.709 -12.666 1.00 52.00 102 VAL A C 1
ATOM 804 O O . VAL A 1 102 ? -4.685 -13.497 -13.842 1.00 52.00 102 VAL A O 1
ATOM 807 N N . TYR A 1 103 ? -4.061 -13.488 -11.695 1.00 48.94 103 TYR A N 1
ATOM 808 C CA . TYR A 1 103 ? -2.711 -12.964 -11.939 1.00 48.94 103 TYR A CA 1
ATOM 809 C C . TYR A 1 103 ? -1.681 -14.029 -12.368 1.00 48.94 103 TYR A C 1
ATOM 811 O O . TYR A 1 103 ? -0.597 -13.658 -12.815 1.00 48.94 103 TYR A O 1
ATOM 819 N N . ASP A 1 104 ? -1.998 -15.323 -12.233 1.00 42.72 104 ASP A N 1
ATOM 820 C CA . ASP A 1 104 ? -1.128 -16.456 -12.613 1.00 42.72 104 ASP A CA 1
ATOM 821 C C . ASP A 1 104 ? -1.535 -17.091 -13.966 1.00 42.72 104 ASP A C 1
ATOM 823 O O . ASP A 1 104 ? -1.143 -18.216 -14.277 1.00 42.72 104 ASP A O 1
ATOM 827 N N . GLY A 1 105 ? -2.355 -16.385 -14.761 1.00 39.66 105 GLY A N 1
ATOM 828 C CA . GLY A 1 105 ? -2.871 -16.821 -16.069 1.00 39.66 105 GLY A CA 1
ATOM 829 C C . GLY A 1 105 ? -2.441 -15.934 -17.229 1.00 39.66 105 GLY A C 1
ATOM 830 O O . GLY A 1 105 ? -2.668 -14.707 -17.145 1.00 39.66 105 GLY A O 1
#

Sequence (105 aa):
SSSSSTTTTTTTNPLPLMLIDLGLADFYLPRTRYNVRVASRHYKSPELLIGYEYYDYAIDLWGVGCILAGLLLRREPVFRGKDNLDQLSKIVSVLGTEELVVYDG

Secondary structure (DSSP, 8-state):
------------PPPPP-----TT-----TT----TT-S-GGG--HHHHHT-S---THHHHHHHHHHHHHHHHT-SSSS--SSHHHHHHHHHHHH-SHHHHGGG-

Radius of gyration: 20.76 Å; chains: 1; bounding box: 53×60×37 Å

Foldseek 3Di:
DDPDDPPPPPPDDDDDDDDDDCVVPDDDDQPDFADLPDDDLLLADLCSLVPPRRDDCVSVVSSVVQVVCCVVVVHPRPFDAPDSVSSNVSVCVVVPPPVVVVVVD